Protein AF-S6WCJ9-F1 (afdb_monomer)

Radius of gyration: 14.05 Å; Cα contacts (8 Å, |Δi|>4): 37; chains: 1; bounding box: 28×26×39 Å

Foldseek 3Di:
DDDDPVPDDPVRVQQCELPPDDDDDPDPVVPDDPVDDQLVVQLVSCCSHVVDDSVRSSVVSVVVVVVD

Solvent-accessible surface area (backbone atoms only — not comparable to full-atom values): 4288 Å² total; per-residue (Å²): 134,93,74,68,71,92,76,47,53,75,68,54,48,51,61,41,42,69,73,77,42,79,88,84,64,96,58,61,77,81,72,57,60,92,91,50,57,68,56,56,60,50,17,44,54,35,35,76,65,68,67,39,51,78,68,55,14,45,50,52,25,52,57,56,64,69,75,111

Secondary structure (DSSP, 8-state):
----GGG--HHHHHHHBTTTB----SSSGGGS-TTS-HHHHHHHHHHHHH---HHHHHHHHHHHHT--

Structure (mmCIF, N/CA/C/O backbone):
data_AF-S6WCJ9-F1
#
_entry.id   AF-S6WCJ9-F1
#
loop_
_atom_site.group_PDB
_atom_site.id
_atom_site.type_symbol
_atom_site.label_atom_id
_atom_site.label_alt_id
_atom_site.label_comp_id
_atom_site.label_asym_id
_atom_site.label_entity_id
_atom_site.label_seq_id
_atom_site.pdbx_PDB_ins_code
_atom_site.Cartn_x
_atom_site.Cartn_y
_atom_site.Cartn_z
_atom_site.occupancy
_atom_site.B_iso_or_equiv
_atom_site.auth_seq_id
_atom_site.auth_comp_id
_atom_site.auth_asym_id
_atom_site.auth_atom_id
_atom_site.pdbx_PDB_model_num
ATOM 1 N N . ASP A 1 1 ? -3.817 3.319 -24.412 1.00 66.50 1 ASP A N 1
ATOM 2 C CA . ASP A 1 1 ? -2.609 4.157 -24.293 1.00 66.50 1 ASP A CA 1
ATOM 3 C C . ASP A 1 1 ? -1.397 3.313 -23.970 1.00 66.50 1 ASP A C 1
ATOM 5 O O . ASP A 1 1 ? -1.346 2.709 -22.893 1.00 66.50 1 ASP A O 1
ATOM 9 N N . ASP A 1 2 ? -0.450 3.290 -24.905 1.00 84.56 2 ASP A N 1
ATOM 10 C CA . ASP A 1 2 ? 0.878 2.718 -24.704 1.00 84.56 2 ASP A CA 1
ATOM 11 C C . ASP A 1 2 ? 1.758 3.753 -24.004 1.00 84.56 2 ASP A C 1
ATOM 13 O O . ASP A 1 2 ? 2.157 4.762 -24.583 1.00 84.56 2 ASP A O 1
ATOM 17 N N . VAL A 1 3 ? 2.013 3.518 -22.717 1.00 89.94 3 VAL A N 1
ATOM 18 C CA . VAL A 1 3 ? 2.920 4.331 -21.904 1.00 89.94 3 VAL A CA 1
ATOM 19 C C . VAL A 1 3 ? 4.215 3.549 -21.732 1.00 89.94 3 VAL A C 1
ATOM 21 O O . VAL A 1 3 ? 4.214 2.479 -21.124 1.00 89.94 3 VAL A O 1
ATOM 24 N N . ASP A 1 4 ? 5.317 4.091 -22.246 1.00 94.31 4 ASP A N 1
ATOM 25 C CA . ASP A 1 4 ? 6.657 3.552 -22.015 1.00 94.31 4 ASP A CA 1
ATOM 26 C C . ASP A 1 4 ? 7.075 3.811 -20.559 1.00 94.31 4 ASP A C 1
ATOM 28 O O . ASP A 1 4 ? 7.424 4.932 -20.177 1.00 94.31 4 ASP A O 1
ATOM 32 N N . LEU A 1 5 ? 7.016 2.763 -19.734 1.00 94.31 5 LEU A N 1
ATOM 33 C CA . LEU A 1 5 ? 7.305 2.842 -18.301 1.00 94.31 5 LEU A CA 1
ATOM 34 C C . LEU A 1 5 ? 8.750 3.256 -18.005 1.00 94.31 5 LEU A C 1
ATOM 36 O O . LEU A 1 5 ? 9.003 3.831 -16.950 1.00 94.31 5 LEU A O 1
ATOM 40 N N . LEU A 1 6 ? 9.691 2.989 -18.918 1.00 95.44 6 LEU A N 1
ATOM 41 C CA . LEU A 1 6 ? 11.109 3.306 -18.720 1.00 95.44 6 LEU A CA 1
ATOM 42 C C . LEU A 1 6 ? 11.389 4.812 -18.800 1.00 95.44 6 LEU A C 1
ATOM 44 O O . LEU A 1 6 ? 12.450 5.261 -18.375 1.00 95.44 6 LEU A O 1
ATOM 48 N N . LYS A 1 7 ? 10.439 5.590 -19.331 1.00 96.25 7 LYS A N 1
ATOM 49 C CA . LYS A 1 7 ? 10.528 7.051 -19.456 1.00 96.25 7 LYS A CA 1
ATOM 50 C C . LYS A 1 7 ? 9.815 7.802 -18.334 1.00 96.25 7 LYS A C 1
ATOM 52 O O . LYS A 1 7 ? 9.857 9.030 -18.315 1.00 96.25 7 LYS A O 1
ATOM 57 N N . LEU A 1 8 ? 9.135 7.099 -17.428 1.00 95.62 8 LEU A N 1
ATOM 58 C CA . LEU A 1 8 ? 8.415 7.731 -16.328 1.00 95.62 8 LEU A CA 1
ATOM 59 C C . LEU A 1 8 ? 9.369 8.118 -15.197 1.00 95.62 8 LEU A C 1
ATOM 61 O O . LEU A 1 8 ? 10.249 7.352 -14.806 1.00 95.62 8 LEU A O 1
ATOM 65 N N . ASP A 1 9 ? 9.135 9.293 -14.623 1.00 95.69 9 ASP A N 1
ATOM 66 C CA . ASP A 1 9 ? 9.736 9.685 -13.355 1.00 95.69 9 ASP A CA 1
ATOM 67 C C . ASP A 1 9 ? 9.047 8.976 -12.169 1.00 95.69 9 ASP A C 1
ATOM 6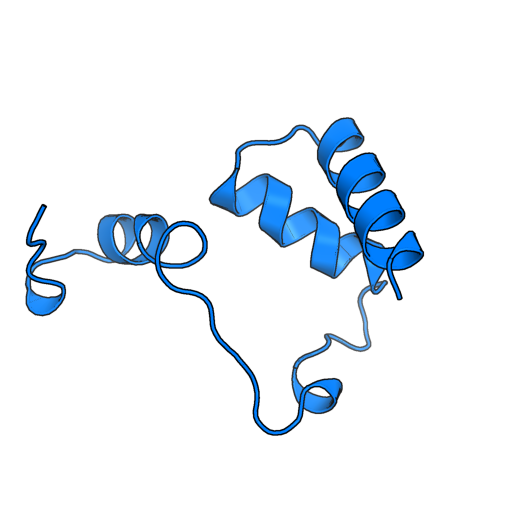9 O O . ASP A 1 9 ? 8.118 8.173 -12.320 1.00 95.69 9 ASP A O 1
ATOM 73 N N . ALA A 1 10 ? 9.497 9.266 -10.946 1.00 94.00 10 ALA A N 1
ATOM 74 C CA . ALA A 1 10 ? 8.945 8.636 -9.748 1.00 94.00 10 ALA A CA 1
ATOM 75 C C . ALA A 1 10 ? 7.443 8.929 -9.553 1.00 94.00 10 ALA A C 1
ATOM 77 O O . ALA A 1 10 ? 6.698 8.056 -9.095 1.00 94.00 10 ALA A O 1
ATOM 78 N N . ALA A 1 11 ? 6.985 10.132 -9.912 1.00 91.38 11 ALA A N 1
ATOM 79 C CA . ALA A 1 11 ? 5.585 10.526 -9.793 1.00 91.38 11 ALA A CA 1
ATOM 80 C C . ALA A 1 11 ? 4.707 9.783 -10.813 1.00 91.38 11 ALA A C 1
ATOM 82 O O . ALA A 1 11 ? 3.672 9.221 -10.443 1.00 91.38 11 ALA A O 1
ATOM 83 N N . GLY A 1 12 ? 5.153 9.696 -12.067 1.00 93.00 12 GLY A N 1
ATOM 84 C CA . GLY A 1 12 ? 4.500 8.932 -13.127 1.00 93.00 12 GLY A CA 1
ATOM 85 C C . GLY A 1 12 ? 4.431 7.442 -12.799 1.00 93.00 12 GLY A C 1
ATOM 86 O O . GLY A 1 12 ? 3.362 6.830 -12.887 1.00 93.00 12 GLY A O 1
ATOM 87 N N . MET A 1 13 ? 5.531 6.859 -12.313 1.00 93.44 13 MET A N 1
ATOM 88 C CA . MET A 1 13 ?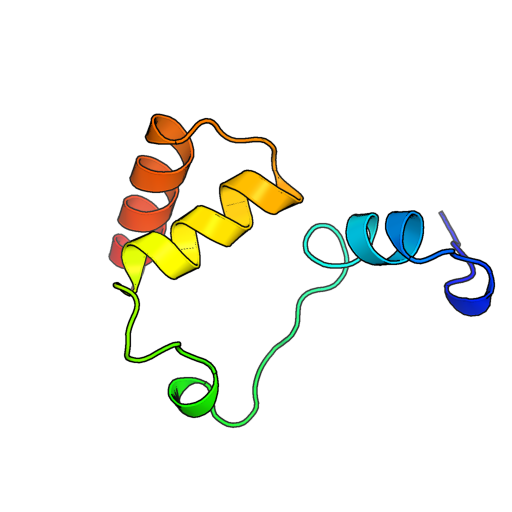 5.543 5.467 -11.854 1.00 93.44 13 MET A CA 1
ATOM 89 C C . MET A 1 13 ? 4.569 5.228 -10.695 1.00 93.44 13 MET A C 1
ATOM 91 O O . MET A 1 13 ? 3.899 4.192 -10.663 1.00 93.44 13 MET A O 1
ATOM 95 N N . ARG A 1 14 ? 4.442 6.178 -9.761 1.00 89.44 14 ARG A N 1
ATOM 96 C CA . ARG A 1 14 ? 3.472 6.105 -8.658 1.00 89.44 14 ARG A CA 1
ATOM 97 C C . ARG A 1 14 ? 2.024 6.203 -9.137 1.00 89.44 14 ARG A C 1
ATOM 99 O O . ARG A 1 14 ? 1.170 5.560 -8.541 1.00 89.44 14 ARG A O 1
ATOM 106 N N . ALA A 1 15 ? 1.740 6.967 -10.190 1.00 88.19 15 ALA A N 1
ATOM 107 C CA . ALA A 1 15 ? 0.401 7.041 -10.776 1.00 88.19 15 ALA A CA 1
ATOM 108 C C . ALA A 1 15 ? 0.005 5.734 -11.491 1.00 88.19 15 ALA A C 1
ATOM 110 O O . ALA A 1 15 ? -1.160 5.333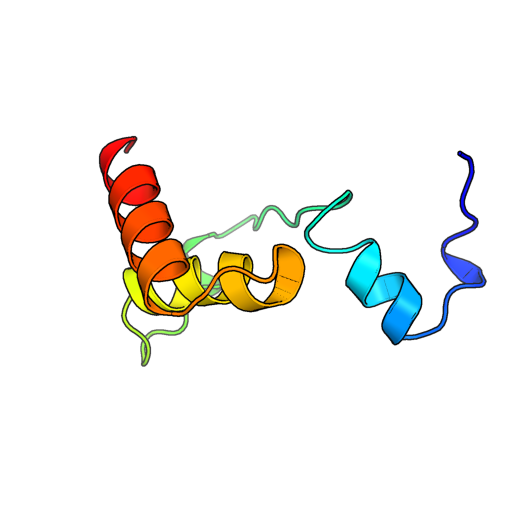 -11.450 1.00 88.19 15 ALA A O 1
ATOM 111 N N . MET A 1 16 ? 0.972 5.048 -12.113 1.00 91.62 16 MET A N 1
ATOM 112 C CA . MET A 1 16 ? 0.759 3.741 -12.747 1.00 91.62 16 MET A CA 1
ATOM 113 C C . MET A 1 16 ? 0.539 2.627 -11.716 1.00 91.62 16 MET A C 1
ATOM 115 O O . MET A 1 16 ? -0.384 1.814 -11.852 1.00 91.62 16 MET A O 1
ATOM 119 N N . ARG A 1 17 ? 1.370 2.597 -10.669 1.00 90.25 17 ARG A N 1
ATOM 120 C CA . ARG A 1 17 ? 1.269 1.639 -9.560 1.00 90.25 17 ARG A CA 1
ATOM 121 C C . ARG A 1 17 ? 0.033 1.947 -8.702 1.00 90.25 17 ARG A C 1
ATOM 123 O O . ARG A 1 17 ? -0.223 3.086 -8.335 1.00 90.25 17 ARG A O 1
ATOM 130 N N . GLY A 1 18 ? -0.767 0.932 -8.403 1.00 83.19 18 GLY A N 1
ATOM 131 C CA . GLY A 1 18 ? -2.021 1.051 -7.654 1.00 83.19 18 GLY A CA 1
ATOM 132 C C . GLY A 1 18 ? -3.263 1.219 -8.534 1.00 83.19 18 GLY A C 1
ATOM 133 O O . GLY A 1 18 ? -4.233 0.502 -8.318 1.00 83.19 18 GLY A O 1
ATOM 134 N N . ARG A 1 19 ? -3.253 2.102 -9.550 1.00 82.94 19 ARG A N 1
ATOM 135 C CA . ARG A 1 19 ? -4.412 2.266 -10.462 1.00 82.94 19 ARG A CA 1
ATOM 136 C C . ARG A 1 19 ? -4.431 1.283 -11.626 1.00 82.94 19 ARG A C 1
ATOM 138 O O . ARG A 1 19 ? -5.497 0.803 -11.990 1.00 82.94 19 ARG A O 1
ATOM 145 N N . ARG A 1 20 ? -3.275 1.042 -12.251 1.00 89.25 20 ARG A N 1
ATOM 146 C CA . ARG A 1 20 ? -3.162 0.186 -13.448 1.00 89.25 20 ARG A CA 1
ATOM 147 C C . ARG A 1 20 ? -2.344 -1.073 -13.203 1.00 89.25 20 ARG A C 1
ATOM 149 O O . ARG A 1 20 ? -2.560 -2.069 -13.879 1.00 89.25 20 ARG A O 1
ATOM 156 N N . ILE A 1 21 ? -1.407 -1.021 -12.258 1.00 91.50 21 ILE A N 1
ATOM 157 C CA . ILE A 1 21 ? -0.515 -2.132 -11.926 1.00 91.50 21 ILE A CA 1
ATOM 158 C C . ILE A 1 21 ? -0.602 -2.400 -10.424 1.00 91.50 21 ILE A C 1
ATOM 160 O O . ILE A 1 21 ? -0.230 -1.543 -9.621 1.00 91.50 21 ILE A O 1
ATOM 164 N N . GLY A 1 22 ? -1.087 -3.584 -10.055 1.00 88.62 22 GLY A N 1
ATOM 165 C CA . GLY A 1 22 ? -1.079 -4.093 -8.684 1.00 88.62 22 GLY A CA 1
ATOM 166 C C . GLY A 1 22 ? 0.075 -5.068 -8.454 1.00 88.62 22 GLY A C 1
ATOM 167 O O . GLY A 1 22 ? 0.580 -5.674 -9.397 1.00 88.62 22 GLY A O 1
ATOM 168 N N . MET A 1 23 ? 0.488 -5.220 -7.198 1.00 88.12 23 MET A N 1
ATOM 169 C CA . MET A 1 23 ? 1.455 -6.238 -6.790 1.00 88.12 23 MET A CA 1
ATOM 170 C C . MET A 1 23 ? 0.719 -7.390 -6.108 1.00 88.12 23 MET A C 1
ATOM 172 O O . MET A 1 23 ? -0.127 -7.153 -5.249 1.00 88.12 23 MET A O 1
ATOM 176 N N . ILE A 1 24 ? 1.057 -8.625 -6.477 1.00 87.44 24 ILE A N 1
ATOM 177 C CA . ILE A 1 24 ? 0.595 -9.838 -5.796 1.00 87.44 24 ILE A CA 1
ATOM 178 C C . ILE A 1 24 ? 1.815 -10.481 -5.149 1.00 87.44 24 ILE A C 1
ATOM 180 O O . ILE A 1 24 ? 2.789 -10.813 -5.826 1.00 87.44 24 ILE A O 1
ATOM 184 N N . PHE A 1 25 ? 1.771 -10.625 -3.831 1.00 86.31 25 PHE A N 1
ATOM 185 C CA . PHE A 1 25 ? 2.865 -11.201 -3.065 1.00 86.31 25 PHE A CA 1
ATOM 186 C C . PHE A 1 25 ? 2.771 -12.726 -3.036 1.00 86.31 25 PHE A C 1
ATOM 188 O O . PHE A 1 25 ? 1.699 -13.276 -2.801 1.00 86.31 25 PHE A O 1
ATOM 195 N N . GLN A 1 26 ? 3.907 -13.405 -3.212 1.00 91.12 26 GLN A N 1
ATOM 196 C CA . GLN A 1 26 ? 3.988 -14.871 -3.132 1.00 91.12 26 GLN A CA 1
ATOM 197 C C . GLN A 1 26 ? 3.723 -15.388 -1.710 1.00 91.12 26 GLN A C 1
ATOM 199 O O . GLN A 1 26 ? 3.097 -16.425 -1.523 1.00 91.12 26 GLN A O 1
ATOM 204 N N . ASN A 1 27 ? 4.168 -14.630 -0.703 1.00 89.25 27 ASN A N 1
ATOM 205 C CA . ASN A 1 27 ? 3.781 -14.809 0.690 1.00 89.25 27 ASN A CA 1
ATOM 206 C C . ASN A 1 27 ? 3.047 -13.540 1.158 1.00 89.25 27 ASN A C 1
ATOM 208 O O . ASN A 1 27 ? 3.695 -12.530 1.449 1.00 89.25 27 ASN A O 1
ATOM 212 N N . PRO A 1 28 ? 1.705 -13.551 1.204 1.00 81.19 28 PRO A N 1
ATOM 213 C CA . PRO A 1 28 ? 0.934 -12.376 1.600 1.00 81.19 28 PRO A CA 1
ATOM 214 C C . PRO A 1 28 ? 1.221 -11.929 3.038 1.00 81.19 28 PRO A C 1
ATOM 216 O O . PRO A 1 28 ? 1.302 -10.732 3.304 1.00 81.19 28 PRO A O 1
ATOM 219 N N . GLY A 1 29 ? 1.426 -12.877 3.961 1.00 83.12 29 GLY A N 1
ATOM 220 C CA . GLY A 1 29 ? 1.597 -12.581 5.386 1.00 83.12 29 GLY A CA 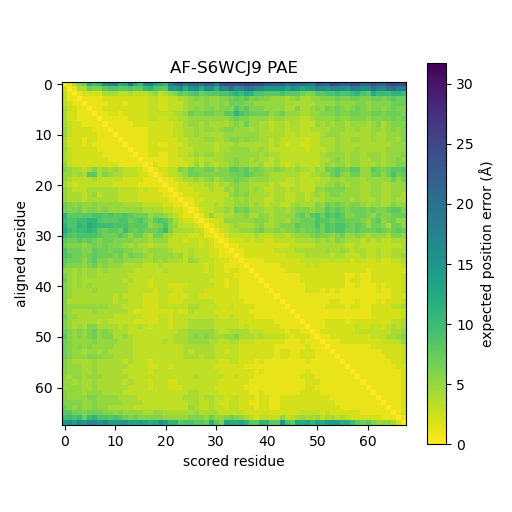1
ATOM 221 C C . GLY A 1 29 ? 2.870 -11.797 5.704 1.00 83.12 29 GLY A C 1
ATOM 222 O O . GLY A 1 29 ? 2.874 -10.996 6.633 1.00 83.12 29 GLY A O 1
ATOM 223 N N . SER A 1 30 ? 3.931 -11.964 4.907 1.00 85.50 30 SER A N 1
ATOM 224 C CA . SER A 1 30 ? 5.202 -11.255 5.110 1.00 85.50 30 SER A CA 1
ATOM 225 C C . SER A 1 30 ? 5.174 -9.784 4.681 1.00 85.50 30 SER A C 1
ATOM 227 O O . SER A 1 30 ? 6.156 -9.082 4.894 1.00 85.50 30 SER A O 1
ATOM 229 N N . HIS A 1 31 ? 4.094 -9.331 4.038 1.00 86.88 31 HIS A N 1
ATOM 230 C CA . HIS A 1 31 ? 3.962 -7.967 3.516 1.00 86.88 31 HIS A CA 1
ATOM 231 C C . HIS A 1 31 ? 2.985 -7.102 4.315 1.00 86.88 31 HIS A C 1
ATOM 233 O O . HIS A 1 31 ? 2.784 -5.938 3.977 1.00 86.88 31 HIS A O 1
ATOM 239 N N . LEU A 1 32 ? 2.390 -7.659 5.370 1.00 89.94 32 LEU A N 1
ATOM 240 C CA . LEU A 1 32 ? 1.643 -6.880 6.346 1.00 89.94 32 LEU A CA 1
ATOM 241 C C . LEU A 1 32 ? 2.616 -6.229 7.327 1.00 89.94 32 LEU A C 1
ATOM 243 O O . LEU A 1 32 ? 3.535 -6.882 7.818 1.00 89.94 32 LEU A O 1
ATOM 247 N N . ASP A 1 33 ? 2.377 -4.963 7.655 1.00 91.94 33 ASP A N 1
ATOM 248 C CA . ASP A 1 33 ? 3.060 -4.306 8.765 1.00 91.94 33 ASP A CA 1
ATOM 249 C C . ASP A 1 33 ? 2.442 -4.789 10.092 1.00 91.94 33 ASP A C 1
ATOM 251 O O . ASP A 1 33 ? 1.273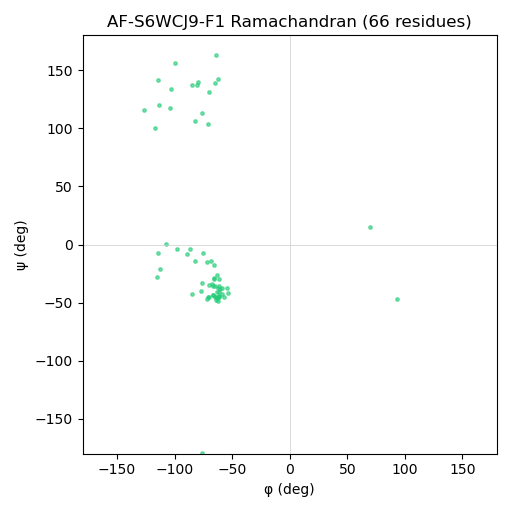 -4.492 10.363 1.00 91.94 33 ASP A O 1
ATOM 255 N N . PRO A 1 34 ? 3.175 -5.531 10.942 1.00 91.25 34 PRO A N 1
ATOM 256 C CA . PRO A 1 34 ? 2.629 -6.047 12.195 1.00 91.25 34 PRO A CA 1
ATOM 257 C C . PRO A 1 34 ? 2.338 -4.945 13.227 1.00 91.25 34 PRO A C 1
ATOM 259 O O . PRO A 1 34 ? 1.637 -5.201 14.206 1.00 91.25 34 PRO A O 1
ATOM 262 N N . LEU A 1 35 ? 2.858 -3.730 13.032 1.00 95.19 35 LEU A N 1
ATOM 263 C CA . LEU A 1 35 ? 2.635 -2.579 13.906 1.00 95.19 35 LEU A CA 1
ATOM 264 C C . LEU A 1 35 ? 1.401 -1.758 13.504 1.00 95.19 35 LEU A C 1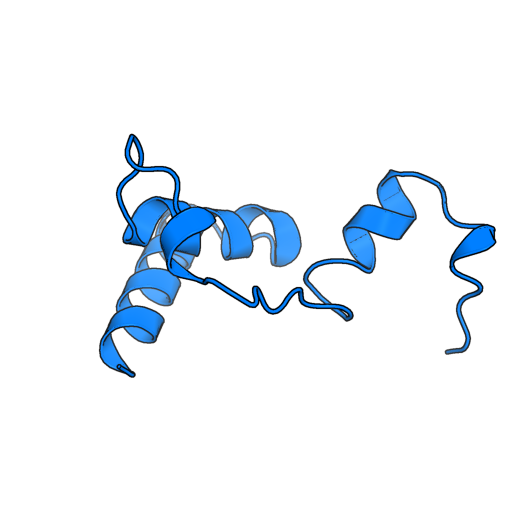
ATOM 266 O O . LEU A 1 35 ? 0.985 -0.873 14.253 1.00 95.19 35 LEU A O 1
ATOM 270 N N . MET A 1 36 ? 0.786 -2.055 12.355 1.00 94.88 36 MET A N 1
ATOM 271 C CA . MET A 1 36 ? -0.403 -1.362 11.860 1.00 94.88 36 MET A CA 1
ATOM 272 C C . MET A 1 36 ? -1.621 -2.278 11.819 1.00 94.88 36 MET A C 1
ATOM 274 O O . MET A 1 36 ? -1.559 -3.432 11.394 1.00 94.88 36 MET A O 1
ATOM 278 N N . ARG A 1 37 ? -2.795 -1.743 12.168 1.00 94.81 37 ARG A N 1
ATOM 279 C CA . ARG A 1 37 ? -4.046 -2.497 12.023 1.00 94.81 37 ARG A CA 1
ATOM 280 C C . ARG A 1 37 ? -4.318 -2.772 10.546 1.00 94.81 37 ARG A C 1
ATOM 282 O O . ARG A 1 37 ? -4.208 -1.872 9.717 1.00 94.81 37 ARG A O 1
ATOM 289 N N . ILE A 1 38 ? -4.786 -3.980 10.232 1.00 92.81 38 ILE A N 1
ATOM 290 C CA . ILE A 1 38 ? -5.067 -4.395 8.848 1.00 92.81 38 ILE A CA 1
ATOM 291 C C . ILE A 1 38 ? -5.998 -3.419 8.108 1.00 92.81 38 ILE A C 1
ATOM 293 O O . ILE A 1 38 ? -5.730 -3.039 6.973 1.00 92.81 38 ILE A O 1
ATOM 297 N N . GLY A 1 39 ? -7.044 -2.919 8.775 1.00 95.38 39 GLY A N 1
ATOM 298 C CA . GLY A 1 39 ? -7.961 -1.944 8.177 1.00 95.38 39 GLY A CA 1
ATOM 299 C C . GLY A 1 39 ? -7.313 -0.590 7.864 1.00 95.38 39 GLY A C 1
ATOM 300 O O . GLY A 1 39 ? -7.739 0.081 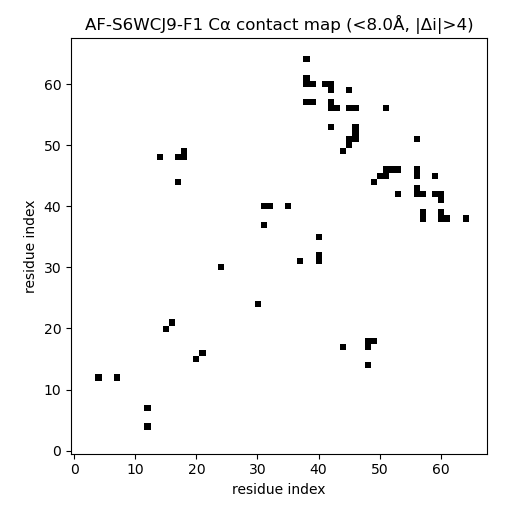6.931 1.00 95.38 39 GLY A O 1
ATOM 301 N N . GLU A 1 40 ? -6.280 -0.185 8.607 1.00 96.00 40 GLU A N 1
ATOM 302 C CA . GLU A 1 40 ? -5.546 1.060 8.348 1.00 96.00 40 GLU A CA 1
ATOM 303 C C . GLU A 1 40 ? -4.586 0.907 7.168 1.00 96.00 40 GLU A C 1
ATOM 305 O O . GLU A 1 40 ? -4.533 1.801 6.324 1.00 96.00 40 GLU A O 1
ATOM 310 N N . GLN A 1 41 ? -3.916 -0.246 7.057 1.00 94.62 41 GLN A N 1
ATOM 311 C CA . GLN A 1 41 ? -3.067 -0.576 5.906 1.00 94.62 41 GLN A CA 1
ATOM 312 C C . GLN A 1 41 ? -3.884 -0.621 4.607 1.00 94.62 41 GLN A C 1
ATOM 314 O O . GLN A 1 41 ? -3.506 -0.020 3.604 1.00 94.62 41 GLN A O 1
ATOM 319 N N . ILE A 1 42 ? -5.062 -1.253 4.639 1.00 94.31 42 ILE A N 1
ATOM 320 C CA . ILE A 1 42 ? -5.985 -1.278 3.495 1.00 94.31 42 ILE A CA 1
ATOM 321 C C . ILE A 1 42 ? -6.478 0.143 3.162 1.00 94.31 42 ILE A C 1
ATOM 323 O O . ILE A 1 42 ? -6.462 0.553 2.000 1.00 94.31 42 ILE A O 1
ATOM 327 N N . ALA A 1 43 ? -6.886 0.924 4.171 1.00 97.12 43 ALA A N 1
ATOM 328 C CA . ALA A 1 43 ? -7.363 2.296 3.976 1.00 97.12 43 ALA A CA 1
ATOM 329 C C . ALA A 1 43 ? -6.294 3.224 3.369 1.00 97.12 43 ALA A C 1
ATOM 331 O O . ALA A 1 43 ? -6.627 4.181 2.667 1.00 97.12 43 ALA A O 1
ATOM 332 N N . GLU A 1 44 ? -5.010 2.975 3.622 1.00 94.50 44 GLU A N 1
ATOM 333 C CA . GLU A 1 44 ? -3.920 3.759 3.045 1.00 94.50 44 GLU A CA 1
ATOM 334 C C . GLU A 1 44 ? -3.883 3.683 1.517 1.00 94.50 44 GLU A C 1
ATOM 336 O O . GLU A 1 44 ? -3.751 4.721 0.865 1.00 94.50 44 GLU A O 1
ATOM 341 N N . GLY A 1 45 ? -4.119 2.502 0.939 1.00 92.25 45 GLY A N 1
ATOM 342 C CA . GLY A 1 45 ? -4.189 2.331 -0.513 1.00 92.25 45 GLY A CA 1
ATOM 343 C C . GLY A 1 45 ? -5.251 3.227 -1.162 1.00 92.25 45 GLY A C 1
ATOM 344 O O . GLY A 1 45 ? -4.969 3.918 -2.145 1.00 92.25 45 GLY A O 1
ATOM 345 N N . PHE A 1 46 ? -6.448 3.292 -0.568 1.00 94.69 46 PHE A N 1
ATOM 346 C CA . PHE A 1 46 ? -7.533 4.161 -1.038 1.00 94.69 46 PHE A CA 1
ATOM 347 C C . PHE A 1 46 ? -7.153 5.646 -0.970 1.00 94.69 46 PHE A C 1
ATOM 349 O O . PHE A 1 46 ? -7.322 6.381 -1.944 1.00 94.69 46 PHE A O 1
ATOM 356 N N . ARG A 1 47 ? -6.552 6.096 0.138 1.00 94.75 47 ARG A N 1
ATOM 357 C CA . ARG A 1 47 ? -6.121 7.498 0.278 1.00 94.75 47 ARG A CA 1
ATOM 358 C C . ARG A 1 47 ? -5.031 7.870 -0.725 1.00 94.75 47 ARG A C 1
ATOM 360 O O . ARG A 1 47 ? -5.107 8.928 -1.341 1.00 94.75 47 ARG A O 1
ATOM 367 N N . LEU A 1 48 ? -4.024 7.012 -0.893 1.00 90.94 48 LEU A N 1
ATOM 368 C CA . LEU A 1 48 ? -2.845 7.321 -1.703 1.00 90.94 48 LEU A CA 1
ATOM 369 C C . LEU A 1 48 ? -3.095 7.229 -3.211 1.00 90.94 48 LEU A C 1
ATOM 371 O O . LEU A 1 48 ? -2.477 7.983 -3.960 1.00 90.94 48 LEU A O 1
ATOM 375 N N . HIS A 1 49 ? -3.966 6.322 -3.660 1.00 90.00 49 HIS A N 1
ATOM 376 C CA . HIS A 1 49 ? -4.152 6.052 -5.093 1.00 90.00 49 HIS A CA 1
ATOM 377 C C . HIS A 1 49 ? -5.526 6.475 -5.635 1.00 90.00 49 HIS A C 1
ATOM 379 O O . HIS A 1 49 ? -5.669 6.697 -6.845 1.00 90.00 49 HIS A O 1
ATOM 385 N N . GLN A 1 50 ? -6.530 6.624 -4.765 1.00 89.81 50 GLN A N 1
ATOM 386 C CA . GLN A 1 50 ? -7.896 7.004 -5.150 1.00 89.81 50 GLN A CA 1
ATOM 387 C C . GLN A 1 50 ? -8.320 8.377 -4.611 1.00 89.81 50 GLN A C 1
ATOM 389 O O . GLN A 1 50 ? -9.356 8.886 -5.025 1.00 89.81 50 GLN A O 1
ATOM 394 N N . GLY A 1 51 ? -7.514 9.012 -3.753 1.00 91.06 51 GLY A N 1
ATOM 395 C CA . GLY A 1 51 ? -7.811 10.342 -3.211 1.00 91.06 51 GLY A CA 1
ATOM 396 C C . GLY A 1 51 ? -8.981 10.360 -2.224 1.00 91.06 51 GLY A C 1
ATOM 397 O O . GLY A 1 51 ? -9.507 11.427 -1.922 1.00 91.06 51 GLY A O 1
ATOM 398 N N . SER A 1 52 ? -9.392 9.193 -1.723 1.00 96.50 52 SER A N 1
ATOM 399 C CA . SER A 1 52 ? -10.492 9.066 -0.770 1.00 96.50 52 SER A CA 1
ATOM 400 C C . SER A 1 52 ? -10.178 9.798 0.534 1.00 96.50 52 SER A C 1
ATOM 402 O O . SER A 1 52 ? -9.049 9.761 1.036 1.00 96.50 52 SER A O 1
ATOM 404 N N . SER A 1 53 ? -11.189 10.426 1.133 1.00 97.94 53 SER A N 1
ATOM 405 C CA . SER A 1 53 ? -11.060 10.996 2.473 1.00 97.94 53 SER A CA 1
ATOM 406 C C . SER A 1 53 ? -10.797 9.901 3.513 1.00 97.94 53 SER A C 1
ATOM 408 O O . SER A 1 53 ? -11.078 8.720 3.303 1.00 97.94 53 SER A O 1
ATOM 410 N N . LYS A 1 54 ? -10.312 10.284 4.702 1.00 96.81 54 LYS A N 1
ATOM 411 C CA . LYS A 1 54 ? -10.085 9.336 5.811 1.00 96.81 54 LYS A CA 1
ATOM 412 C C . LYS A 1 54 ? -11.341 8.522 6.156 1.00 96.81 54 LYS A C 1
ATOM 414 O O . LYS A 1 54 ? -11.232 7.345 6.493 1.00 96.81 54 LYS A O 1
ATOM 419 N N . ARG A 1 55 ? -12.522 9.146 6.089 1.00 97.94 55 ARG A N 1
ATOM 420 C CA . ARG A 1 55 ? -13.803 8.497 6.399 1.00 97.94 55 ARG A CA 1
ATOM 421 C C . ARG A 1 55 ? -14.201 7.501 5.311 1.00 97.94 55 ARG A C 1
ATOM 423 O O . ARG A 1 55 ? -14.556 6.375 5.645 1.00 97.94 55 ARG A O 1
ATOM 430 N N . GLU A 1 56 ? -14.114 7.901 4.046 1.00 98.31 56 GLU A N 1
ATOM 431 C CA . GLU A 1 56 ? -14.438 7.040 2.900 1.00 98.31 56 GLU A CA 1
ATOM 432 C C . GLU A 1 56 ? -13.489 5.847 2.821 1.00 98.31 56 GLU A C 1
ATOM 434 O O . GLU A 1 56 ? -13.949 4.713 2.774 1.00 98.31 56 GLU A O 1
ATOM 439 N N . ALA A 1 57 ? -12.180 6.085 2.934 1.00 98.19 57 ALA A N 1
ATOM 440 C CA . ALA A 1 57 ? -11.170 5.031 2.902 1.00 98.19 57 ALA A CA 1
ATOM 441 C C . ALA A 1 57 ? -11.385 3.987 4.007 1.00 98.19 57 ALA A C 1
ATOM 443 O O . ALA A 1 57 ? -11.203 2.791 3.787 1.00 98.19 57 ALA A O 1
ATOM 444 N N . ARG A 1 58 ? -11.810 4.424 5.202 1.00 97.69 58 ARG A N 1
ATOM 445 C CA . ARG A 1 58 ? -12.159 3.509 6.296 1.00 97.69 58 ARG A CA 1
ATOM 446 C C . ARG A 1 58 ? -13.395 2.674 5.964 1.00 97.69 58 ARG A C 1
ATOM 448 O O . ARG A 1 58 ? -13.395 1.484 6.258 1.00 97.69 58 ARG A O 1
ATOM 455 N N . ALA A 1 59 ? -14.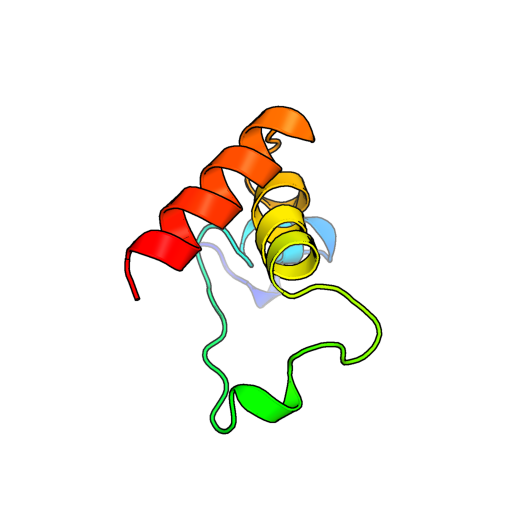433 3.280 5.391 1.00 98.00 59 ALA A N 1
ATOM 456 C CA . ALA A 1 59 ? -15.634 2.554 4.983 1.00 98.00 59 ALA A CA 1
ATOM 457 C C . ALA A 1 59 ? -15.302 1.510 3.904 1.00 98.00 59 ALA A C 1
ATOM 459 O O . ALA A 1 59 ? -15.600 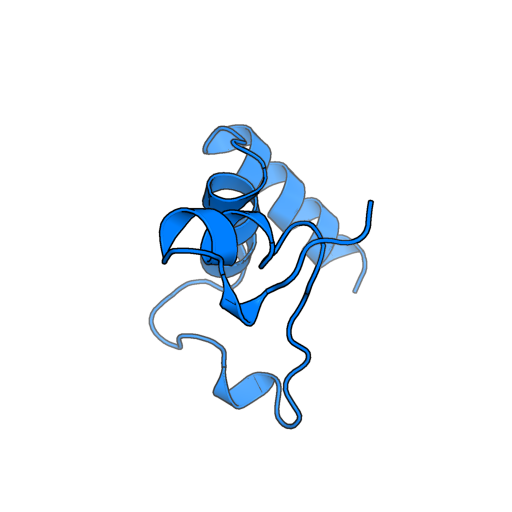0.336 4.089 1.00 98.00 59 ALA A O 1
ATOM 460 N N . GLN A 1 60 ? -14.563 1.912 2.866 1.00 97.56 60 GLN A N 1
ATOM 461 C CA . GLN A 1 60 ? -14.105 1.025 1.793 1.00 97.56 60 GLN A CA 1
ATOM 462 C C . GLN A 1 60 ? -13.250 -0.137 2.317 1.00 97.56 60 GLN A C 1
ATOM 464 O O . GLN A 1 60 ? -13.437 -1.276 1.899 1.00 97.56 60 GLN A O 1
ATOM 469 N N . ALA A 1 61 ? -12.340 0.122 3.263 1.00 97.25 61 ALA A N 1
ATOM 470 C CA . ALA A 1 61 ? -11.530 -0.926 3.878 1.00 97.25 61 ALA A CA 1
ATOM 471 C C . ALA A 1 61 ? -12.379 -1.948 4.650 1.00 97.25 61 ALA A C 1
ATOM 473 O O . ALA A 1 61 ? -12.118 -3.147 4.573 1.00 97.25 61 ALA A O 1
ATOM 474 N N . ILE A 1 62 ? -13.403 -1.490 5.376 1.00 96.88 62 ILE A N 1
ATOM 475 C CA . ILE A 1 62 ? -14.335 -2.378 6.083 1.00 96.88 62 ILE A CA 1
ATOM 476 C C . ILE A 1 62 ? -15.155 -3.197 5.082 1.00 96.88 62 ILE A C 1
ATOM 478 O O . ILE A 1 62 ? -15.322 -4.396 5.280 1.00 96.88 62 ILE A O 1
ATOM 482 N N . ASP A 1 63 ? -15.646 -2.577 4.010 1.00 97.38 63 ASP A N 1
ATOM 483 C CA . ASP A 1 63 ? -16.430 -3.273 2.988 1.00 97.38 63 ASP A CA 1
ATOM 484 C C . ASP A 1 63 ? -15.605 -4.321 2.241 1.00 97.38 63 ASP A C 1
ATOM 486 O O . ASP A 1 63 ? -16.123 -5.393 1.939 1.00 97.38 63 ASP A O 1
ATOM 490 N N . LEU A 1 64 ? -14.317 -4.063 2.001 1.00 95.12 64 LEU A N 1
ATOM 491 C CA . LEU A 1 64 ? -13.402 -5.058 1.443 1.00 95.12 64 LEU A CA 1
ATOM 492 C C . LEU A 1 64 ? -13.197 -6.238 2.404 1.00 95.12 64 LEU A C 1
ATOM 494 O O . LEU A 1 64 ? -13.277 -7.388 1.990 1.00 95.12 64 LEU A O 1
ATOM 498 N N . LEU A 1 65 ? -12.984 -5.964 3.695 1.00 94.38 65 LEU A N 1
ATOM 499 C CA . LEU A 1 65 ? -12.819 -7.004 4.718 1.00 94.38 65 LEU A CA 1
ATOM 500 C C . LEU A 1 65 ? -14.083 -7.845 4.954 1.00 94.38 65 LEU A C 1
ATOM 502 O O . LEU A 1 65 ? -13.981 -8.916 5.534 1.00 94.38 65 LEU A O 1
ATOM 506 N N . ARG A 1 66 ? -15.266 -7.379 4.538 1.00 96.56 66 ARG A N 1
ATOM 507 C CA . ARG A 1 66 ? -16.517 -8.159 4.591 1.00 96.56 66 ARG A CA 1
ATOM 508 C C . ARG A 1 66 ? -16.687 -9.128 3.421 1.00 96.56 66 ARG A C 1
ATOM 510 O O . ARG A 1 66 ? -17.592 -9.953 3.466 1.00 96.56 66 ARG A O 1
ATOM 517 N N . GLN A 1 67 ? -15.898 -8.978 2.358 1.00 94.31 67 GLN A N 1
ATOM 518 C CA . GLN A 1 67 ? -15.972 -9.829 1.164 1.00 94.31 67 GLN A CA 1
ATOM 519 C C . GLN A 1 67 ? -15.127 -11.104 1.289 1.00 94.31 67 GLN A C 1
ATOM 521 O O . GLN A 1 67 ? -15.144 -11.930 0.377 1.00 94.31 67 GLN A O 1
ATOM 526 N N . VAL A 1 68 ? -14.386 -11.241 2.390 1.00 81.12 68 VAL A N 1
ATOM 527 C CA . VAL A 1 68 ? -13.575 -12.410 2.751 1.00 81.12 68 VAL A CA 1
ATOM 528 C C . VAL A 1 68 ? -14.201 -13.138 3.931 1.00 81.12 68 VAL A C 1
ATOM 530 O O . VAL A 1 68 ? -14.059 -14.377 3.964 1.00 81.12 68 VAL A O 1
#

Organism: NCBI:txid1194404

Mean predicted aligned error: 4.01 Å

Sequence (68 aa):
DDVDLLKLDAAGMRAMRGRRIGMIFQNPGSHLDPLMRIGEQIAEGFRLHQGSSKREARAQAIDLLRQV

Nearest PDB structures (foldseek):
  1yww-assembly1_A  TM=8.154E-01  e=2.031E+00  Pseudomonas aeruginosa

InterPro domains:
  IPR027417 P-loop containing nucleoside triphosphate hydrolase [G3DSA:3.40.50.300] (1-68)
  IPR027417 P-loop containing nucleoside triphosphate hydrolase [SSF52540] (3-61)
  IPR050388 ABC Transporter, Nickel and Peptide Import [PTHR43297] (2-68)

pLDDT: mean 92.01, std 5.41, range [66.5, 98.31]